Protein AF-A0A227HTK5-F1 (afdb_monomer_lite)

Foldseek 3Di:
DPADPPDDDDDPDDDDDPVLVVCVVVVLQDAQRWDWDDDPDIKIKGWHFADQDDDPPPWDKAWHAHPVRDITIITMD

Sequence (77 aa):
NIGGKGGTRIPIAGIAGDQQAALYGQMCVEAGQAKNTYGTGCFLLMNTGQEKVTSKNGLLTTLACGPKGEPAYALEG

Radius of gyration: 15.36 Å; chains: 1; bounding box: 31×18×50 Å

Structure (mmCIF, N/CA/C/O backbone):
data_AF-A0A227HTK5-F1
#
_entry.id   AF-A0A227HTK5-F1
#
loop_
_atom_site.group_PDB
_atom_site.id
_atom_site.type_symbol
_atom_site.label_atom_id
_atom_site.label_alt_id
_atom_site.label_comp_id
_atom_site.label_asym_id
_atom_site.label_entity_id
_atom_site.label_seq_id
_atom_site.pdbx_PDB_ins_code
_atom_site.Cartn_x
_atom_site.Cartn_y
_atom_site.Cartn_z
_atom_site.occupancy
_atom_site.B_iso_or_equiv
_atom_site.auth_seq_id
_atom_site.auth_comp_id
_atom_site.auth_asym_id
_atom_site.auth_atom_id
_atom_site.pdbx_PDB_model_num
ATOM 1 N N . ASN A 1 1 ? 9.289 4.487 -20.768 1.00 61.06 1 ASN A N 1
ATOM 2 C CA . ASN A 1 1 ? 9.986 3.636 -21.754 1.00 61.06 1 ASN A CA 1
ATOM 3 C C . ASN A 1 1 ? 11.458 3.607 -21.432 1.00 61.06 1 ASN A C 1
ATOM 5 O O . ASN A 1 1 ? 12.120 4.628 -21.575 1.00 61.06 1 ASN A O 1
ATOM 9 N N . ILE A 1 2 ? 11.949 2.457 -20.986 1.00 68.38 2 ILE A N 1
ATOM 10 C CA . ILE A 1 2 ? 13.383 2.204 -20.842 1.00 68.38 2 ILE A CA 1
ATOM 11 C C . ILE A 1 2 ? 13.866 1.576 -22.152 1.00 68.38 2 ILE A C 1
ATOM 13 O O . ILE A 1 2 ? 13.776 0.375 -22.367 1.00 68.38 2 ILE A O 1
ATOM 17 N N . GLY A 1 3 ? 14.254 2.428 -23.096 1.00 63.44 3 GLY A N 1
ATOM 18 C CA . GLY A 1 3 ? 14.761 2.025 -24.405 1.00 63.44 3 GLY A CA 1
ATOM 19 C C . GLY A 1 3 ? 15.489 3.203 -25.036 1.00 63.44 3 GLY A C 1
ATOM 20 O O . GLY A 1 3 ? 14.868 4.225 -25.326 1.00 63.44 3 GLY A O 1
ATOM 21 N N . GLY A 1 4 ? 16.812 3.088 -25.166 1.00 68.75 4 GLY A N 1
ATOM 22 C CA . GLY A 1 4 ? 17.669 4.115 -25.764 1.00 68.75 4 GLY A CA 1
ATOM 23 C C . GLY A 1 4 ? 17.420 4.312 -27.265 1.00 68.75 4 GLY A C 1
ATOM 24 O O . GLY A 1 4 ? 16.646 3.582 -27.890 1.00 68.75 4 GLY A O 1
ATOM 25 N N . LYS A 1 5 ? 18.089 5.313 -27.860 1.00 59.12 5 LYS A N 1
ATOM 26 C CA . LYS A 1 5 ? 18.007 5.609 -29.303 1.00 59.12 5 LYS A CA 1
ATOM 27 C C . LYS A 1 5 ? 18.382 4.362 -30.124 1.00 59.12 5 LYS A C 1
ATOM 29 O O . LYS A 1 5 ? 19.540 3.967 -30.130 1.00 59.12 5 LYS A O 1
ATOM 34 N N . GLY A 1 6 ? 17.396 3.782 -30.817 1.00 71.56 6 GLY A N 1
ATOM 35 C CA . GLY A 1 6 ? 17.563 2.665 -31.759 1.00 71.56 6 GLY A CA 1
ATOM 36 C C . GLY A 1 6 ? 17.004 1.301 -31.322 1.00 71.56 6 GLY A C 1
ATOM 37 O O . GLY A 1 6 ? 17.069 0.371 -32.116 1.00 71.56 6 GLY A O 1
ATOM 38 N N . GLY A 1 7 ? 16.452 1.156 -30.108 1.00 73.81 7 GLY A N 1
ATOM 39 C CA . GLY A 1 7 ? 16.007 -0.140 -29.563 1.00 73.81 7 GLY A CA 1
ATOM 40 C C . GLY A 1 7 ? 14.508 -0.265 -29.252 1.00 73.81 7 GLY A C 1
ATOM 41 O O . GLY A 1 7 ? 13.779 0.728 -29.177 1.00 73.81 7 GLY A O 1
ATOM 42 N N . THR A 1 8 ? 14.066 -1.513 -29.048 1.00 80.62 8 THR A N 1
ATOM 43 C CA . THR A 1 8 ? 12.700 -1.914 -28.665 1.00 80.62 8 THR A CA 1
ATOM 44 C C . THR A 1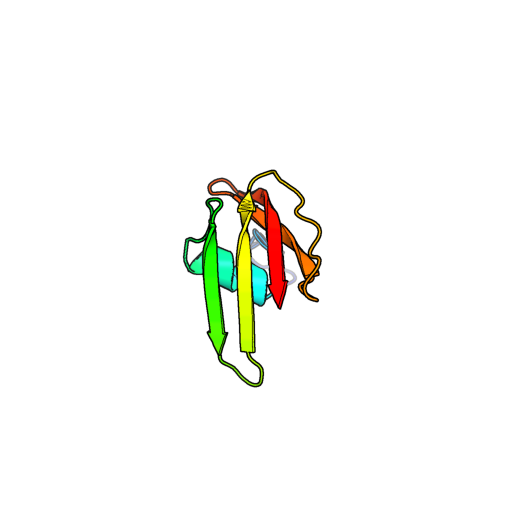 8 ? 12.192 -1.128 -27.456 1.00 80.62 8 THR A C 1
ATOM 46 O O . THR A 1 8 ? 12.881 -1.006 -26.443 1.00 80.62 8 THR A O 1
ATOM 49 N N . ARG A 1 9 ? 10.963 -0.601 -27.538 1.00 84.75 9 ARG A N 1
ATOM 50 C CA . ARG A 1 9 ? 10.349 0.122 -26.418 1.00 84.75 9 ARG A CA 1
ATOM 51 C C . ARG A 1 9 ? 9.741 -0.856 -25.417 1.00 84.75 9 ARG A C 1
ATOM 53 O O . ARG A 1 9 ? 8.746 -1.501 -25.726 1.00 84.75 9 ARG A O 1
ATOM 60 N N . ILE A 1 10 ? 10.299 -0.900 -24.209 1.00 88.25 10 ILE A N 1
ATOM 61 C C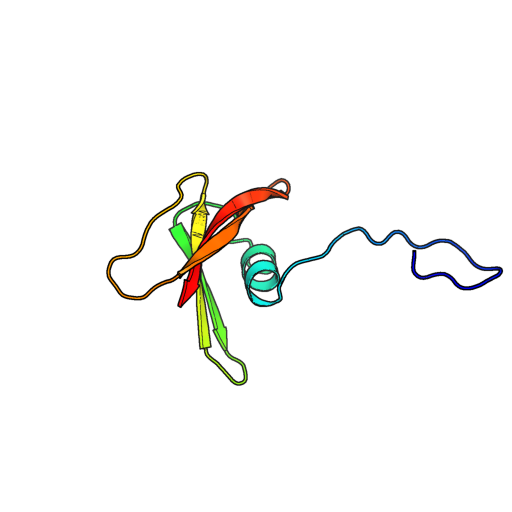A . ILE A 1 10 ? 9.712 -1.632 -23.082 1.00 88.25 10 ILE A CA 1
ATOM 62 C C . ILE A 1 10 ? 8.792 -0.679 -22.296 1.00 88.25 10 ILE A C 1
ATOM 64 O O . ILE A 1 10 ? 9.266 0.379 -21.843 1.00 88.25 10 ILE A O 1
ATOM 68 N N . PRO A 1 11 ? 7.494 -1.008 -22.143 1.00 89.62 11 PRO A N 1
ATOM 69 C CA . PRO A 1 11 ? 6.562 -0.188 -21.382 1.00 89.62 11 PRO A CA 1
ATOM 70 C C . PRO A 1 11 ? 6.906 -0.220 -19.889 1.00 89.62 11 PRO A C 1
ATOM 72 O O . PRO A 1 11 ? 7.235 -1.264 -19.333 1.00 89.62 11 PRO A O 1
ATOM 75 N N . ILE A 1 12 ? 6.805 0.936 -19.230 1.00 91.56 12 ILE A N 1
ATOM 76 C CA . ILE A 1 12 ? 6.811 1.008 -17.764 1.00 91.56 12 ILE A CA 1
ATOM 77 C C . ILE A 1 12 ? 5.360 0.803 -17.336 1.00 91.56 12 ILE A C 1
ATOM 79 O O . ILE A 1 12 ? 4.533 1.678 -17.578 1.00 91.56 12 ILE A O 1
ATOM 83 N N . ALA A 1 13 ? 5.055 -0.369 -16.781 1.00 93.75 13 ALA A N 1
ATOM 84 C CA . ALA A 1 13 ? 3.681 -0.812 -16.532 1.00 93.75 13 ALA A CA 1
ATOM 85 C C . ALA A 1 13 ? 3.238 -0.711 -15.062 1.00 93.75 13 ALA A C 1
ATOM 87 O O . ALA A 1 13 ? 2.087 -1.000 -14.756 1.00 93.75 13 ALA A O 1
ATOM 88 N N . GLY A 1 14 ? 4.126 -0.309 -14.150 1.00 93.25 14 GLY A N 1
ATOM 89 C CA . GLY A 1 14 ? 3.803 -0.212 -12.732 1.00 93.25 14 GLY A CA 1
ATOM 90 C C . GLY A 1 14 ? 4.817 0.613 -11.954 1.00 93.25 14 GLY A C 1
ATOM 91 O O . GLY A 1 14 ? 6.003 0.644 -12.285 1.00 93.25 14 GLY A O 1
ATOM 92 N N . ILE A 1 15 ? 4.319 1.288 -10.924 1.00 96.12 15 ILE A N 1
ATOM 93 C CA . ILE A 1 15 ? 5.096 2.017 -9.928 1.00 96.12 15 ILE A CA 1
ATOM 94 C C . ILE A 1 15 ? 4.323 1.969 -8.611 1.00 96.12 15 ILE A C 1
ATOM 96 O O . ILE A 1 15 ? 3.112 2.176 -8.593 1.00 96.12 15 ILE A O 1
ATOM 100 N N . ALA A 1 16 ? 5.015 1.672 -7.519 1.00 96.50 16 ALA A N 1
ATOM 101 C CA . ALA A 1 16 ? 4.449 1.657 -6.178 1.00 96.50 16 ALA A CA 1
ATOM 102 C C . ALA A 1 16 ? 5.555 1.966 -5.162 1.00 96.50 16 ALA A C 1
ATOM 104 O O . ALA A 1 16 ? 6.732 1.720 -5.437 1.00 96.50 16 ALA A O 1
ATOM 105 N N . GLY A 1 17 ? 5.180 2.506 -3.999 1.00 96.56 17 GLY A N 1
ATOM 106 C CA . GLY A 1 17 ? 6.089 2.572 -2.854 1.00 96.56 17 GLY A CA 1
ATOM 107 C C . GLY A 1 17 ? 6.426 1.162 -2.368 1.00 96.56 17 GLY A C 1
ATOM 108 O O . GLY A 1 17 ? 5.587 0.271 -2.472 1.00 96.56 17 GLY A O 1
ATOM 109 N N . ASP A 1 18 ? 7.639 0.948 -1.856 1.00 95.81 18 ASP A N 1
ATOM 110 C CA . ASP A 1 18 ? 8.135 -0.383 -1.462 1.00 95.81 18 ASP A CA 1
ATOM 111 C C . ASP A 1 18 ? 7.172 -1.106 -0.505 1.00 95.81 18 ASP A C 1
ATOM 113 O O . ASP A 1 18 ? 6.757 -2.237 -0.751 1.00 95.81 18 ASP A O 1
ATOM 117 N N . GLN A 1 19 ? 6.703 -0.416 0.537 1.00 96.50 19 GLN A N 1
ATOM 118 C CA . GLN A 1 19 ? 5.825 -1.029 1.532 1.00 96.50 19 GLN A CA 1
ATOM 119 C C . GLN A 1 19 ? 4.443 -1.400 0.978 1.00 96.50 19 GLN A C 1
ATOM 121 O O . GLN A 1 19 ? 3.923 -2.470 1.309 1.00 96.50 19 GLN A O 1
ATOM 126 N N . GLN A 1 20 ? 3.877 -0.568 0.100 1.00 97.69 20 GLN A N 1
ATOM 127 C CA . GLN A 1 20 ? 2.626 -0.839 -0.612 1.00 97.69 20 GLN A CA 1
ATOM 128 C C . GLN A 1 20 ? 2.803 -1.954 -1.652 1.00 97.69 20 GLN A C 1
ATOM 130 O O . GLN A 1 20 ? 1.929 -2.809 -1.791 1.00 97.69 20 GLN A O 1
ATOM 135 N N . ALA A 1 21 ? 3.944 -1.986 -2.346 1.00 97.25 21 ALA A N 1
ATOM 136 C CA . ALA A 1 21 ? 4.294 -3.050 -3.280 1.00 97.25 21 ALA A CA 1
ATOM 137 C C . ALA A 1 21 ? 4.431 -4.393 -2.552 1.00 97.25 21 ALA A C 1
ATOM 139 O O . ALA A 1 21 ? 3.913 -5.397 -3.032 1.00 97.25 21 ALA A O 1
ATOM 140 N N . ALA A 1 22 ? 5.049 -4.409 -1.368 1.00 97.25 22 ALA A N 1
ATOM 141 C CA . ALA A 1 22 ? 5.152 -5.595 -0.524 1.00 97.25 22 ALA A CA 1
ATOM 142 C C . ALA A 1 22 ? 3.783 -6.061 -0.002 1.00 97.25 22 ALA A C 1
ATOM 144 O O . ALA A 1 22 ? 3.530 -7.263 0.034 1.00 97.25 22 ALA A O 1
ATOM 145 N N . LEU A 1 23 ? 2.888 -5.134 0.371 1.00 98.31 23 LEU A N 1
ATOM 146 C CA . LEU A 1 23 ? 1.506 -5.459 0.752 1.00 98.31 23 LEU A CA 1
ATOM 147 C C . LEU A 1 23 ? 0.768 -6.147 -0.406 1.00 98.31 23 LEU A C 1
ATOM 149 O O . LEU A 1 23 ? 0.194 -7.220 -0.228 1.00 98.31 23 LEU A O 1
ATOM 153 N N . TYR A 1 24 ? 0.853 -5.570 -1.605 1.00 97.75 24 TYR A N 1
ATOM 154 C CA . TYR A 1 24 ? 0.235 -6.130 -2.804 1.00 97.75 24 TYR A CA 1
ATOM 155 C C . TYR A 1 24 ? 0.862 -7.470 -3.222 1.00 97.75 24 TYR A C 1
ATOM 157 O O . TYR A 1 24 ? 0.151 -8.415 -3.549 1.00 97.75 24 TYR A O 1
ATOM 165 N N . GLY A 1 25 ? 2.192 -7.584 -3.164 1.00 97.31 25 GLY A N 1
ATOM 166 C CA . GLY A 1 25 ? 2.934 -8.804 -3.496 1.00 97.31 25 GLY A CA 1
ATOM 167 C C . GLY A 1 25 ? 2.674 -9.968 -2.534 1.00 97.31 25 GLY A C 1
ATOM 168 O O . GLY A 1 25 ? 2.794 -11.122 -2.934 1.00 97.31 25 GLY A O 1
ATOM 169 N N . GLN A 1 26 ? 2.262 -9.677 -1.295 1.00 97.94 26 GLN A N 1
ATOM 170 C CA . GLN A 1 26 ? 1.742 -10.655 -0.327 1.00 97.94 26 GLN A CA 1
ATOM 171 C C . GLN A 1 26 ? 0.251 -10.974 -0.526 1.00 97.94 26 GLN A C 1
ATOM 173 O O . GLN A 1 26 ? -0.350 -11.647 0.306 1.00 97.94 26 GLN A O 1
ATOM 178 N N . MET A 1 27 ? -0.366 -10.489 -1.608 1.00 97.88 27 MET A N 1
ATOM 179 C CA . MET A 1 27 ? -1.792 -10.663 -1.901 1.00 97.88 27 MET A CA 1
ATOM 180 C C . MET A 1 27 ? -2.717 -10.119 -0.801 1.00 97.88 27 MET A C 1
ATOM 182 O O . MET A 1 27 ? -3.861 -10.551 -0.694 1.00 97.88 27 MET A O 1
ATOM 186 N N . CYS A 1 28 ? -2.252 -9.144 -0.009 1.00 98.31 28 CYS A N 1
ATOM 187 C CA . CYS A 1 28 ? -3.064 -8.447 0.993 1.00 98.31 28 CYS A CA 1
ATOM 188 C C . CYS A 1 28 ? -3.926 -7.361 0.326 1.00 98.31 28 CYS A C 1
ATOM 190 O O . CYS A 1 28 ? -3.761 -6.159 0.556 1.00 98.31 28 CYS A O 1
ATOM 192 N N . VAL A 1 29 ? -4.802 -7.797 -0.574 1.00 98.25 29 VAL A N 1
ATOM 193 C CA . VAL A 1 29 ? -5.618 -6.946 -1.451 1.00 98.25 29 VAL A CA 1
ATOM 194 C C . VAL A 1 29 ? -7.054 -6.766 -0.945 1.00 98.25 29 VAL A C 1
ATOM 196 O O . VAL A 1 29 ? -7.800 -5.967 -1.506 1.00 98.25 29 VAL A O 1
ATOM 199 N N . GLU A 1 30 ? -7.431 -7.452 0.135 1.00 98.19 30 GLU A N 1
ATOM 200 C CA . GLU A 1 30 ? -8.748 -7.364 0.774 1.00 98.19 30 GLU A CA 1
ATOM 201 C C . GLU A 1 30 ? -8.665 -6.751 2.178 1.00 98.19 30 GLU A C 1
ATOM 203 O O . GLU A 1 30 ? -7.645 -6.835 2.864 1.00 98.19 30 GLU A O 1
ATOM 208 N N . ALA A 1 31 ? -9.763 -6.136 2.626 1.00 98.00 31 ALA A N 1
ATOM 209 C CA . ALA A 1 31 ? -9.822 -5.471 3.923 1.00 98.00 31 ALA A CA 1
ATOM 210 C C . ALA A 1 31 ? -9.535 -6.439 5.088 1.00 98.00 31 ALA A C 1
ATOM 212 O 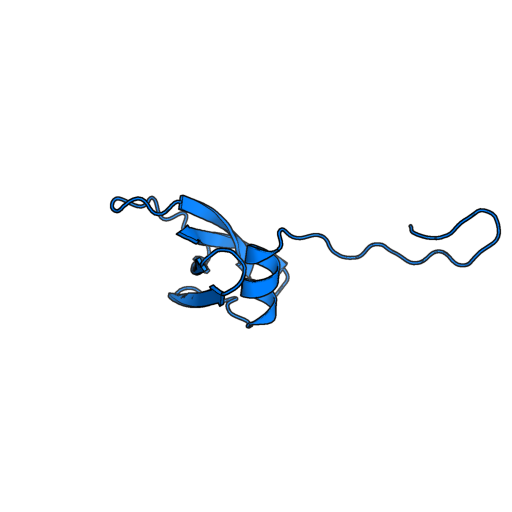O . ALA A 1 31 ? -10.043 -7.558 5.131 1.00 98.00 31 ALA A O 1
ATOM 213 N N . GLY A 1 32 ? -8.734 -5.988 6.051 1.00 97.56 32 GLY A N 1
ATOM 214 C CA . GLY A 1 32 ? -8.304 -6.765 7.215 1.00 97.56 32 GLY A CA 1
ATOM 215 C C . GLY A 1 32 ? -7.065 -7.633 6.973 1.00 97.56 32 GLY A C 1
ATOM 216 O O . GLY A 1 32 ? -6.454 -8.086 7.941 1.00 97.56 32 GLY A O 1
ATOM 217 N N . GLN A 1 33 ? -6.642 -7.831 5.720 1.00 98.50 33 GLN A N 1
ATOM 218 C CA . GLN A 1 33 ? -5.386 -8.516 5.420 1.00 98.50 33 GLN A CA 1
ATOM 219 C C . GLN A 1 33 ? -4.200 -7.602 5.723 1.00 98.50 33 GLN A C 1
ATOM 221 O O . GLN A 1 33 ? -4.200 -6.416 5.382 1.00 98.50 33 GLN A O 1
ATOM 226 N N . ALA A 1 34 ? -3.179 -8.162 6.364 1.00 97.69 34 ALA A N 1
ATOM 227 C CA . ALA A 1 34 ? -2.026 -7.411 6.819 1.00 97.69 34 ALA A CA 1
ATOM 228 C C . ALA A 1 34 ? -0.729 -8.188 6.618 1.00 97.69 34 ALA A C 1
ATOM 230 O O . ALA A 1 34 ? -0.700 -9.418 6.661 1.00 97.69 34 ALA A O 1
ATOM 231 N N . LYS A 1 35 ? 0.361 -7.440 6.474 1.00 97.62 35 LYS A N 1
ATOM 232 C CA . LYS A 1 35 ? 1.727 -7.962 6.474 1.00 97.62 35 LYS A CA 1
ATOM 233 C C . LYS A 1 35 ? 2.621 -7.076 7.317 1.00 97.62 35 LYS A C 1
ATOM 235 O O . LYS A 1 35 ? 2.294 -5.923 7.594 1.00 97.62 35 LYS A O 1
ATOM 240 N N . ASN A 1 36 ? 3.807 -7.584 7.618 1.00 97.06 36 ASN A N 1
ATOM 241 C CA . ASN A 1 36 ? 4.890 -6.793 8.177 1.00 97.06 36 ASN A CA 1
ATOM 242 C C . ASN A 1 36 ? 6.173 -7.039 7.374 1.00 97.06 36 ASN A C 1
ATOM 244 O O . ASN A 1 36 ? 6.482 -8.189 7.059 1.00 97.06 36 ASN A O 1
ATOM 248 N N . THR A 1 37 ? 6.900 -5.980 7.016 1.00 93.31 37 THR A N 1
ATOM 249 C CA . THR A 1 37 ? 8.189 -6.099 6.314 1.00 93.31 37 THR A CA 1
ATOM 250 C C . THR A 1 37 ? 9.325 -5.799 7.278 1.00 93.31 37 THR A C 1
ATOM 252 O O . THR A 1 37 ? 9.379 -4.716 7.856 1.00 93.31 37 THR A O 1
ATOM 255 N N . TYR A 1 38 ? 10.244 -6.755 7.413 1.00 92.44 38 TYR A N 1
ATOM 256 C CA . TYR A 1 38 ? 11.421 -6.659 8.272 1.00 92.44 38 TYR A CA 1
ATOM 257 C C . TYR A 1 38 ? 12.667 -6.417 7.416 1.00 92.44 38 TYR A C 1
ATOM 259 O O . TYR A 1 38 ? 13.125 -7.312 6.707 1.00 92.44 38 TYR A O 1
ATOM 267 N N . GLY A 1 39 ? 13.196 -5.196 7.474 1.00 85.31 39 GLY A N 1
ATOM 268 C CA . GLY A 1 39 ? 14.451 -4.789 6.839 1.00 85.31 39 GLY A CA 1
ATOM 269 C C . GLY A 1 39 ? 15.313 -4.022 7.840 1.00 85.31 39 GLY A C 1
ATOM 270 O O . GLY A 1 39 ? 15.466 -4.445 8.981 1.00 85.31 39 GLY A O 1
ATOM 271 N N . THR A 1 40 ? 15.846 -2.860 7.450 1.00 87.94 40 THR A N 1
ATOM 272 C CA . THR A 1 40 ? 16.490 -1.941 8.411 1.00 87.94 40 THR A CA 1
ATOM 273 C C . THR A 1 40 ? 15.487 -1.386 9.432 1.00 87.94 40 THR A C 1
ATOM 275 O O . THR A 1 40 ? 15.853 -1.133 10.575 1.00 87.94 40 THR A O 1
ATOM 278 N N . GLY A 1 41 ? 14.224 -1.221 9.024 1.00 88.25 41 GLY A N 1
ATOM 279 C CA . GLY A 1 41 ? 13.081 -0.917 9.888 1.00 88.25 41 GLY A CA 1
ATOM 280 C C . GLY A 1 41 ? 12.016 -2.018 9.836 1.00 88.25 41 GLY A C 1
ATOM 281 O O . GLY A 1 41 ? 12.172 -3.016 9.128 1.00 88.25 41 GLY A O 1
ATOM 282 N N . CYS A 1 42 ? 10.930 -1.818 10.579 1.00 90.44 42 CYS A N 1
ATOM 283 C CA . CYS A 1 42 ? 9.781 -2.716 10.656 1.00 90.44 42 CYS A CA 1
ATOM 284 C C . CYS A 1 42 ? 8.525 -1.928 10.269 1.00 90.44 42 CYS A C 1
ATOM 286 O O . CYS A 1 42 ? 8.256 -0.914 10.903 1.00 90.44 42 CYS A O 1
ATOM 288 N N . PHE A 1 43 ? 7.802 -2.376 9.241 1.00 93.12 43 PHE A N 1
ATOM 289 C CA . PHE A 1 43 ? 6.629 -1.670 8.706 1.00 93.12 43 PHE A CA 1
ATOM 290 C C . PHE A 1 43 ? 5.426 -2.605 8.587 1.00 93.12 43 PHE A C 1
ATOM 292 O O . PHE A 1 43 ? 5.359 -3.442 7.667 1.00 93.12 43 PHE A O 1
ATOM 299 N N . LEU A 1 44 ? 4.469 -2.428 9.496 1.00 96.31 44 LEU A N 1
ATOM 300 C CA . LEU A 1 44 ? 3.175 -3.092 9.491 1.00 96.31 44 LEU A CA 1
ATOM 301 C C . LEU A 1 44 ? 2.236 -2.342 8.549 1.00 96.31 44 LEU A C 1
ATOM 303 O O . LEU A 1 44 ? 2.058 -1.132 8.665 1.00 96.31 44 LEU A O 1
ATOM 307 N N . LEU A 1 45 ? 1.609 -3.067 7.624 1.00 97.94 45 LEU A N 1
ATOM 308 C CA . LEU A 1 45 ? 0.563 -2.519 6.767 1.00 97.94 45 LEU A CA 1
ATOM 309 C C . LEU A 1 45 ? -0.654 -3.442 6.776 1.00 97.94 45 LEU A C 1
ATOM 311 O O . LEU A 1 45 ? -0.507 -4.652 6.605 1.00 97.94 45 LEU A O 1
ATOM 315 N N . MET A 1 46 ? -1.843 -2.859 6.924 1.00 98.19 46 MET A N 1
ATOM 316 C CA . MET A 1 46 ? -3.137 -3.543 6.844 1.00 98.19 46 MET A CA 1
ATOM 317 C C . MET A 1 46 ? -4.028 -2.848 5.824 1.00 98.19 46 MET A C 1
ATOM 319 O O . MET A 1 46 ? -4.293 -1.657 5.958 1.00 98.19 46 MET A O 1
ATOM 323 N N . ASN A 1 47 ? -4.531 -3.590 4.843 1.00 98.44 47 ASN A N 1
ATOM 324 C CA . ASN A 1 47 ? -5.492 -3.084 3.870 1.00 98.44 47 ASN A CA 1
ATOM 325 C C . ASN A 1 47 ? -6.851 -2.830 4.555 1.00 98.44 47 ASN A C 1
ATOM 327 O O . ASN A 1 47 ? -7.334 -3.669 5.315 1.00 98.44 47 ASN A O 1
ATOM 331 N N . THR A 1 48 ? -7.471 -1.677 4.305 1.00 98.31 48 THR A N 1
ATOM 332 C CA . THR A 1 48 ? -8.793 -1.295 4.844 1.00 98.31 48 THR A CA 1
ATOM 333 C C . THR A 1 48 ? -9.858 -1.164 3.750 1.00 98.31 48 THR A C 1
ATOM 335 O O . THR A 1 48 ? -10.954 -0.655 3.983 1.00 98.31 48 THR A O 1
ATOM 338 N N . GLY A 1 49 ? -9.563 -1.645 2.541 1.00 98.00 49 GLY A N 1
ATOM 339 C CA . GLY A 1 49 ? -10.463 -1.615 1.396 1.00 98.00 49 GLY A CA 1
ATOM 340 C C . GLY A 1 49 ? -10.806 -0.187 0.979 1.00 98.00 49 GLY A C 1
ATOM 341 O O . GLY A 1 49 ? -9.936 0.674 0.882 1.00 98.00 49 GLY A O 1
ATOM 342 N N . GLN A 1 50 ? -12.090 0.071 0.733 1.00 97.56 50 GLN A N 1
ATOM 343 C CA . GLN A 1 50 ? -12.587 1.396 0.339 1.00 97.56 50 GLN A CA 1
ATOM 344 C C . GLN A 1 50 ? -12.763 2.356 1.527 1.00 97.56 50 GLN A C 1
ATOM 346 O O . GLN A 1 50 ? -13.072 3.532 1.336 1.00 97.56 50 GLN A O 1
ATOM 351 N N . GLU A 1 51 ? -12.572 1.878 2.758 1.00 96.44 51 GLU A N 1
ATOM 352 C CA . GLU A 1 51 ? -12.748 2.697 3.948 1.00 96.44 51 GLU A CA 1
ATOM 353 C C . GLU A 1 51 ? -11.442 3.400 4.327 1.00 96.44 51 GLU A C 1
ATOM 355 O O . GLU A 1 51 ? -10.435 2.772 4.666 1.00 96.44 51 GLU A O 1
ATOM 360 N N . LYS A 1 52 ? -11.475 4.734 4.326 1.00 97.38 52 LYS A N 1
ATOM 361 C CA . LYS A 1 52 ? -10.395 5.559 4.868 1.00 97.38 52 LYS A CA 1
ATOM 362 C C . LYS A 1 52 ? -10.486 5.594 6.395 1.00 97.38 52 LYS A C 1
ATOM 364 O O . LYS A 1 52 ? -11.139 6.468 6.966 1.00 97.38 52 LYS A O 1
ATOM 369 N N . VAL A 1 53 ? -9.794 4.675 7.058 1.00 97.62 53 VAL A N 1
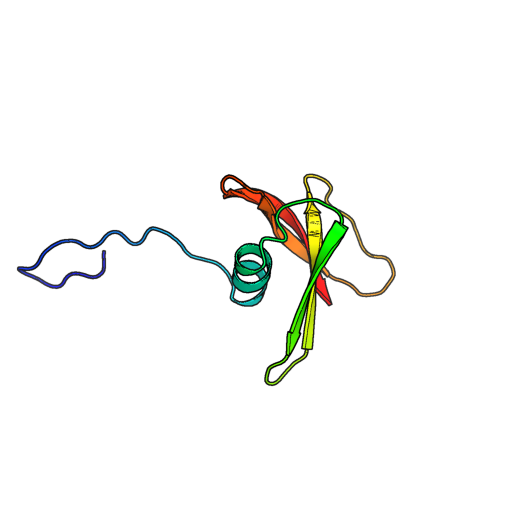ATOM 370 C CA . VAL A 1 53 ? -9.787 4.590 8.525 1.00 97.62 53 VAL A CA 1
ATOM 371 C C . VAL A 1 53 ? -8.806 5.597 9.116 1.00 97.62 53 VAL A C 1
ATOM 373 O O . VAL A 1 53 ? -7.605 5.485 8.892 1.00 97.62 53 VAL A O 1
ATOM 376 N N . THR A 1 54 ? -9.289 6.552 9.914 1.00 97.12 54 THR A N 1
ATOM 377 C CA . THR A 1 54 ? -8.430 7.460 10.697 1.00 97.12 54 THR A CA 1
ATOM 378 C C . THR A 1 54 ? -8.023 6.796 12.010 1.00 97.12 54 THR A C 1
ATOM 380 O O . THR A 1 54 ? -8.867 6.513 12.863 1.00 97.12 54 THR A O 1
ATOM 383 N N . SER A 1 55 ? -6.724 6.577 12.201 1.00 96.00 55 SER A N 1
ATOM 384 C CA . SER A 1 55 ? -6.194 5.979 13.427 1.00 96.00 55 SER A CA 1
ATOM 385 C C . SER A 1 55 ? -6.303 6.910 14.636 1.00 96.00 55 SER A C 1
ATOM 387 O O . SER A 1 55 ? -6.073 8.114 14.538 1.00 96.00 55 SER A O 1
ATOM 389 N N . LYS A 1 56 ? -6.580 6.325 15.806 1.00 96.69 56 LYS A N 1
ATOM 390 C CA . LYS A 1 56 ? -6.472 6.988 17.120 1.00 96.69 56 LYS A CA 1
ATOM 391 C C . LYS A 1 56 ? -5.255 6.519 17.929 1.00 96.69 56 LYS A C 1
ATOM 393 O O . LYS A 1 56 ? -5.066 6.975 19.049 1.00 96.69 56 LYS A O 1
ATOM 398 N N . ASN A 1 57 ? -4.443 5.620 17.366 1.00 95.75 57 ASN A N 1
ATOM 399 C CA . ASN A 1 57 ? -3.343 4.929 18.052 1.00 95.75 57 ASN A CA 1
ATOM 400 C C . ASN A 1 57 ? -1.993 5.133 17.341 1.00 95.75 57 ASN A C 1
ATOM 402 O O . ASN A 1 57 ? -1.154 4.242 17.329 1.00 95.75 57 ASN A O 1
ATOM 406 N N . GLY A 1 58 ? -1.799 6.277 16.681 1.00 94.94 58 GLY A N 1
ATOM 407 C CA . GLY A 1 58 ? -0.518 6.642 16.059 1.00 94.94 58 GLY A CA 1
ATOM 408 C C . GLY A 1 58 ? -0.235 6.036 14.679 1.00 94.94 58 GLY A C 1
ATOM 409 O O . GLY A 1 58 ? 0.714 6.466 14.038 1.00 94.94 58 GLY A O 1
ATOM 410 N N . LEU A 1 59 ? -1.058 5.099 14.194 1.00 97.50 59 LEU A N 1
ATOM 411 C CA . LEU A 1 59 ? -0.948 4.595 12.813 1.00 97.50 59 LEU A CA 1
ATOM 412 C C . LEU A 1 59 ? -1.288 5.670 11.765 1.00 97.50 59 LEU A C 1
ATOM 414 O O . LEU A 1 59 ? -2.145 6.527 11.988 1.00 97.50 59 LEU A O 1
ATOM 418 N N . LEU A 1 60 ? -0.663 5.579 10.599 1.00 97.81 60 LEU A N 1
ATOM 419 C CA . LEU A 1 60 ? -0.916 6.429 9.442 1.00 97.81 60 LEU A CA 1
ATOM 420 C C . LEU A 1 60 ? -1.991 5.815 8.547 1.00 97.81 60 LEU A C 1
ATOM 422 O O . LEU A 1 60 ? -1.990 4.616 8.290 1.00 97.81 60 LEU A O 1
ATOM 426 N N . THR A 1 61 ? -2.883 6.647 8.018 1.00 98.00 61 THR A N 1
ATOM 427 C CA . THR A 1 61 ? -3.787 6.254 6.930 1.00 98.00 61 THR A CA 1
ATOM 428 C C . THR A 1 61 ? -3.124 6.572 5.595 1.00 98.00 61 THR A C 1
ATOM 430 O O . THR A 1 61 ? -2.823 7.735 5.323 1.00 98.00 61 THR A O 1
ATOM 433 N N . THR A 1 62 ? -2.934 5.566 4.746 1.00 98.00 62 THR A N 1
ATOM 434 C CA . THR A 1 62 ? -2.256 5.688 3.446 1.00 98.00 62 THR A CA 1
ATOM 435 C C . THR A 1 62 ? -3.058 5.018 2.326 1.00 98.00 62 THR A C 1
ATOM 437 O O . THR A 1 62 ? -4.104 4.417 2.574 1.00 98.00 62 THR A O 1
ATOM 440 N N . LEU A 1 63 ? -2.597 5.156 1.081 1.00 98.19 63 LEU A N 1
ATOM 441 C CA . LEU A 1 63 ? -3.175 4.479 -0.083 1.00 98.19 63 LEU A CA 1
ATOM 442 C C . LEU A 1 63 ? -2.574 3.078 -0.269 1.00 98.19 63 LEU A C 1
ATOM 444 O O . LEU A 1 63 ? -1.393 2.850 -0.009 1.00 98.19 63 LEU A O 1
ATOM 448 N N . ALA A 1 64 ? -3.397 2.170 -0.781 1.00 98.12 64 ALA A N 1
ATOM 449 C CA . ALA A 1 64 ? -3.064 0.808 -1.179 1.00 98.12 64 ALA A CA 1
ATOM 450 C C . ALA A 1 64 ? -3.796 0.443 -2.487 1.00 98.12 64 ALA A C 1
ATOM 452 O O . ALA A 1 64 ? -4.477 1.279 -3.086 1.00 98.12 64 ALA A O 1
ATOM 453 N N . CYS A 1 65 ? -3.662 -0.811 -2.924 1.00 97.81 65 CYS A N 1
ATOM 454 C CA . CYS A 1 65 ? -4.328 -1.333 -4.117 1.00 97.81 65 CYS A CA 1
ATOM 455 C C . CYS A 1 65 ? -5.200 -2.546 -3.772 1.00 97.81 65 CYS A C 1
ATOM 457 O O . CYS A 1 65 ? -4.760 -3.445 -3.051 1.00 97.81 65 CYS A O 1
ATOM 459 N N . GLY A 1 66 ? -6.416 -2.569 -4.317 1.00 97.38 66 GLY A N 1
ATOM 460 C CA . GLY A 1 66 ? -7.299 -3.735 -4.334 1.00 97.38 66 GLY A CA 1
ATOM 461 C C . GLY A 1 66 ? -6.919 -4.744 -5.430 1.00 97.38 66 GLY A C 1
ATOM 462 O O . GLY A 1 66 ? -6.004 -4.489 -6.214 1.00 97.38 66 GLY A O 1
ATOM 463 N N . PRO A 1 67 ? -7.604 -5.896 -5.519 1.00 96.81 67 PRO A N 1
ATOM 464 C CA . PRO A 1 67 ? -7.203 -7.051 -6.334 1.00 96.81 67 PRO A CA 1
ATOM 465 C C . PRO A 1 67 ? -7.073 -6.792 -7.842 1.00 96.81 67 PRO A C 1
ATOM 467 O O . PRO A 1 67 ? -6.416 -7.567 -8.539 1.00 96.81 67 PRO A O 1
ATOM 470 N N . LYS A 1 68 ? -7.703 -5.741 -8.374 1.00 96.19 68 LYS A N 1
ATOM 471 C CA . LYS A 1 68 ? -7.646 -5.355 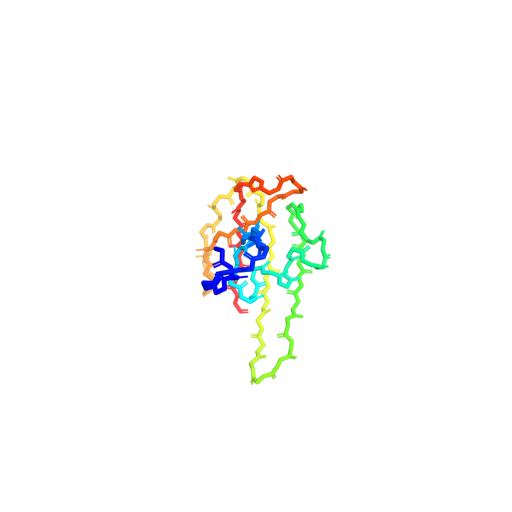-9.793 1.00 96.19 68 LYS A CA 1
ATOM 472 C C . LYS A 1 68 ? -6.846 -4.066 -10.009 1.00 96.19 68 LYS A C 1
ATOM 474 O O . LYS A 1 68 ? -6.929 -3.470 -11.083 1.00 96.19 68 LYS A O 1
ATOM 479 N N . GLY A 1 69 ? -6.069 -3.643 -9.011 1.00 94.50 69 GLY A N 1
ATOM 480 C CA . GLY A 1 69 ? -5.315 -2.390 -9.030 1.00 94.50 69 GLY A CA 1
ATOM 481 C C . GLY A 1 69 ? -6.176 -1.150 -8.783 1.00 94.50 69 GLY A C 1
ATOM 482 O O . GLY A 1 69 ? -5.710 -0.033 -9.001 1.00 94.50 69 GLY A O 1
ATOM 483 N N . GLU A 1 70 ? -7.426 -1.320 -8.349 1.00 96.62 70 GLU A N 1
ATOM 484 C CA . GLU A 1 70 ? -8.280 -0.215 -7.934 1.00 96.62 70 GLU A CA 1
ATOM 485 C C . GLU A 1 70 ? -7.763 0.430 -6.637 1.00 96.62 70 GLU A C 1
ATOM 487 O O . GLU A 1 70 ? -7.148 -0.255 -5.812 1.00 96.62 70 GLU A O 1
ATOM 492 N N . PRO A 1 71 ? -8.017 1.733 -6.420 1.00 97.75 71 PRO A N 1
ATOM 493 C CA . PRO A 1 71 ? -7.625 2.393 -5.183 1.00 97.75 71 PRO A CA 1
ATOM 494 C C . PRO A 1 71 ? -8.240 1.714 -3.956 1.00 97.75 71 PRO A C 1
ATOM 496 O O . PRO A 1 71 ? -9.441 1.438 -3.923 1.00 97.75 71 PRO A O 1
ATOM 499 N N . ALA A 1 72 ? -7.408 1.497 -2.943 1.00 98.31 72 ALA A N 1
ATOM 500 C CA . ALA A 1 72 ? -7.788 1.085 -1.599 1.00 98.31 72 ALA A CA 1
ATOM 501 C C . ALA A 1 72 ? -7.027 1.939 -0.571 1.00 98.31 72 ALA A C 1
ATOM 503 O O . ALA A 1 72 ? -6.144 2.729 -0.919 1.00 98.31 72 ALA A O 1
ATOM 504 N N . TYR A 1 73 ? -7.356 1.778 0.703 1.00 98.62 73 TYR A N 1
ATOM 505 C CA . TYR A 1 73 ? -6.646 2.386 1.822 1.00 98.62 73 TYR A CA 1
ATOM 506 C C . TYR A 1 73 ? -5.905 1.330 2.636 1.00 98.62 73 TYR A C 1
ATOM 508 O O . TYR A 1 73 ? -6.186 0.133 2.552 1.00 98.62 73 TYR A O 1
ATOM 516 N N . ALA A 1 74 ? -4.945 1.785 3.431 1.00 98.50 74 ALA A N 1
ATOM 517 C CA . ALA A 1 74 ? -4.290 0.970 4.435 1.00 98.50 74 ALA A CA 1
ATOM 518 C C . ALA A 1 74 ? -4.001 1.770 5.707 1.00 98.50 74 ALA A C 1
ATOM 520 O O . ALA A 1 74 ? -3.849 2.995 5.673 1.00 98.50 74 ALA A O 1
ATOM 521 N N . LEU A 1 75 ? -3.891 1.050 6.819 1.00 98.31 75 LEU A N 1
ATOM 522 C CA . LEU A 1 75 ? -3.231 1.526 8.028 1.00 98.31 75 LEU A CA 1
ATOM 523 C C . LEU A 1 75 ? -1.769 1.080 8.008 1.00 98.31 75 LEU A C 1
ATOM 525 O O . LEU A 1 75 ? -1.489 -0.087 7.738 1.00 98.31 75 LEU A O 1
ATOM 529 N N . GLU A 1 76 ? -0.864 2.004 8.303 1.00 97.69 76 GLU A N 1
ATOM 530 C CA . GLU A 1 76 ? 0.588 1.816 8.307 1.00 97.69 76 GLU A CA 1
ATOM 531 C C . GLU A 1 76 ? 1.177 2.218 9.667 1.00 97.69 76 GLU A C 1
ATOM 533 O O . GLU A 1 76 ? 0.748 3.217 10.251 1.00 97.69 76 GLU A O 1
ATOM 538 N N . GLY A 1 77 ? 2.155 1.463 10.176 1.00 94.50 77 GLY A N 1
ATOM 539 C CA . GLY A 1 77 ? 2.888 1.808 11.399 1.00 94.50 77 GLY A CA 1
ATOM 540 C C . GLY A 1 77 ? 4.064 0.904 11.718 1.00 94.50 77 GLY A C 1
ATOM 541 O O . GLY A 1 77 ? 4.239 -0.129 11.034 1.00 94.50 77 GLY A O 1
#

Secondary structure (DSSP, 8-state):
-B--TTS--B-------HHHHHHHHTT--STT-EEEEESSSEEEEEEEET--PPPSSSPEEEEEE-TTS-EEEEEE-

Organism: Vibrio parahaemolyticus (NCBI:txid670)

InterPro domains:
  IPR043129 ATPase, nucleotide binding domain [SSF53067] (27-77)

p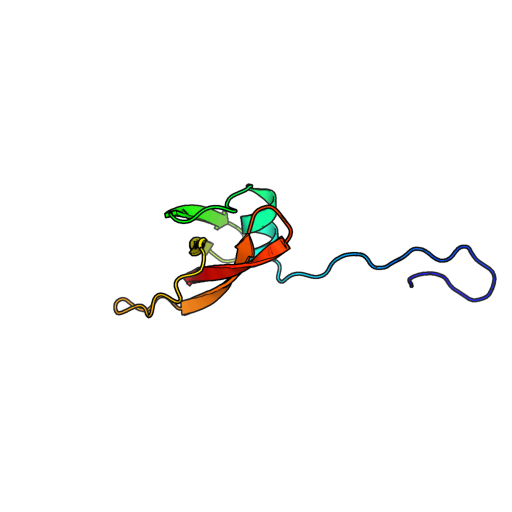LDDT: mean 93.12, std 9.22, range [59.12, 98.62]